Protein AF-A0AAU1C0E4-F1 (afdb_monomer_lite)

pLDDT: mean 71.06, std 14.92, range [30.62, 92.44]

Secondary structure (DSSP, 8-state):
--HHHHHHHHHHHHHHHHHHHHSSPPP------HHHHHHHHHHHHHHHHHHHHHHHHHHHTT---PPPTTSTT-----SSHHHHHHHHHHHHHHHHHHHHHHTSSSSPPPHHHHHHHHHHHHHHHHHHHHHHHHH--S---TTS--HHHHHHHHHHHHHHHHTT-HHHHHTTTT--TTTGGG-

Radius of gyration: 17.96 Å; chains: 1; bounding box: 41×52×48 Å

Foldseek 3Di:
DCVVVVVVVVLLVVQLQCCQPPVDGDDRPDDDDPVRVVVVVLLQVLLVQLVVQLVVLCVVVVPDQDPWPQDPPDDDDDDDVLAVSSLSSSLRSLVRSLVVQLVDPDHGDDSLVSLVSNLSSNLVNLVVQLSVVSRYPRDPRSSHDRSVVVNVLSVQLSVCVVVVNNQVSCVSSVDHPVRVVVD

Sequence (183 aa):
MHKNADVLTGLLRYHATNQRVSGVATQLGVRLSPRGQRGAWRLNGLAYRFVIAHEIAHHVLGHSSDPSSFAPGEHVPVCSENERRERDADLLAFRATRRAGEMQEGGPLMELEAVDSATKGALIAMLGLNLTEQALFVRRGCTHPPAATRAAWLAEGARLALEGIPVEALLPWGLSESTSHWA

Structure (mmCIF, N/CA/C/O backbone):
data_AF-A0AAU1C0E4-F1
#
_entry.id   AF-A0AAU1C0E4-F1
#
loop_
_atom_site.group_PDB
_atom_site.id
_atom_site.type_symbol
_atom_site.label_atom_id
_atom_site.label_alt_id
_atom_site.label_comp_id
_atom_site.label_asym_id
_atom_site.label_entity_id
_atom_site.label_seq_id
_atom_site.pdbx_PDB_ins_code
_atom_site.Cartn_x
_atom_site.Cartn_y
_atom_site.Cartn_z
_atom_site.occupancy
_atom_site.B_iso_or_equiv
_atom_site.auth_seq_id
_atom_site.auth_comp_id
_atom_site.auth_asym_id
_atom_site.auth_atom_id
_atom_site.pdbx_PDB_model_num
ATOM 1 N N . MET A 1 1 ? -2.695 2.711 30.559 1.00 44.69 1 MET A N 1
ATOM 2 C CA . MET A 1 1 ? -3.005 3.168 29.182 1.00 44.69 1 MET A CA 1
ATOM 3 C C . MET A 1 1 ? -3.363 2.017 28.215 1.00 44.69 1 MET A C 1
ATOM 5 O O . MET A 1 1 ? -3.290 2.211 27.013 1.00 44.69 1 MET A O 1
ATOM 9 N N . HIS A 1 2 ? -3.786 0.833 28.696 1.00 49.22 2 HIS A N 1
ATOM 10 C CA . HIS A 1 2 ? -3.940 -0.385 27.867 1.00 49.22 2 HIS A CA 1
ATOM 11 C C . HIS A 1 2 ? -5.354 -0.641 27.298 1.00 49.22 2 HIS A C 1
ATOM 13 O O . HIS A 1 2 ? -5.495 -1.375 26.330 1.00 49.22 2 HIS A O 1
ATOM 19 N N . LYS A 1 3 ? -6.402 0.030 27.804 1.00 57.59 3 LYS A N 1
ATOM 20 C CA . LYS A 1 3 ? -7.808 -0.253 27.435 1.00 57.59 3 LYS A CA 1
ATOM 21 C C . LYS A 1 3 ? -8.153 -0.045 25.950 1.00 57.59 3 LYS A C 1
ATOM 23 O O . LYS A 1 3 ? -9.067 -0.687 25.450 1.00 57.59 3 LYS A O 1
ATOM 28 N N . ASN A 1 4 ? -7.445 0.834 25.241 1.00 68.56 4 ASN A N 1
ATOM 29 C CA . ASN A 1 4 ? -7.767 1.150 23.843 1.00 68.56 4 ASN A CA 1
ATOM 30 C C . ASN A 1 4 ? -7.180 0.138 22.848 1.00 68.56 4 ASN A C 1
ATOM 32 O O . ASN A 1 4 ? -7.795 -0.125 21.818 1.00 68.56 4 ASN A O 1
ATOM 36 N N . ALA A 1 5 ? -6.016 -0.442 23.157 1.00 72.56 5 ALA A N 1
ATOM 37 C CA . ALA A 1 5 ? -5.362 -1.419 22.289 1.00 72.56 5 ALA A CA 1
ATOM 38 C C . ALA A 1 5 ? -6.111 -2.759 22.293 1.00 72.56 5 ALA A C 1
ATOM 40 O O . ALA A 1 5 ? -6.307 -3.354 21.234 1.00 72.56 5 ALA A O 1
ATOM 41 N N . ASP A 1 6 ? -6.603 -3.188 23.458 1.00 77.81 6 ASP A N 1
ATOM 42 C CA . ASP A 1 6 ? -7.369 -4.431 23.598 1.00 77.81 6 ASP A CA 1
ATOM 43 C C . ASP A 1 6 ? -8.713 -4.354 22.863 1.00 77.81 6 ASP A C 1
ATOM 45 O O . ASP A 1 6 ? -9.086 -5.278 22.142 1.00 77.81 6 ASP A O 1
ATOM 49 N N . VAL A 1 7 ? -9.414 -3.218 22.977 1.00 79.12 7 VAL A N 1
ATOM 50 C CA . VAL A 1 7 ? -10.672 -2.973 22.253 1.00 79.12 7 VAL A CA 1
ATOM 51 C C . VAL A 1 7 ? -10.434 -2.946 20.746 1.00 79.12 7 VAL A C 1
ATOM 53 O O . VAL A 1 7 ? -11.164 -3.600 20.005 1.00 79.12 7 VAL A O 1
ATOM 56 N N . LEU A 1 8 ? -9.397 -2.244 20.281 1.00 75.50 8 LEU A N 1
ATOM 57 C CA . LEU A 1 8 ? -9.041 -2.221 18.863 1.00 75.50 8 LEU A CA 1
ATOM 58 C C . LEU A 1 8 ? -8.699 -3.626 18.349 1.00 75.50 8 LEU A C 1
ATOM 60 O O . LEU A 1 8 ? -9.188 -4.033 17.299 1.00 75.50 8 LEU A O 1
ATOM 64 N N . THR A 1 9 ? -7.921 -4.389 19.115 1.00 78.62 9 THR A N 1
ATOM 65 C CA . THR A 1 9 ? -7.569 -5.777 18.787 1.00 78.62 9 THR A CA 1
ATOM 66 C C . THR A 1 9 ? -8.814 -6.658 18.702 1.00 78.62 9 THR A C 1
ATOM 68 O O . THR A 1 9 ? -8.961 -7.428 17.754 1.00 78.62 9 THR A O 1
ATOM 71 N N . GLY A 1 10 ? -9.738 -6.529 19.658 1.00 80.00 10 GLY A N 1
ATOM 72 C CA . GLY A 1 10 ? -11.015 -7.241 19.649 1.00 80.00 10 GLY A CA 1
ATOM 73 C C . GLY A 1 10 ? -11.865 -6.901 18.423 1.00 80.00 10 GLY A C 1
ATOM 74 O O . GLY A 1 10 ? -12.362 -7.806 17.755 1.00 80.00 10 GLY A O 1
ATOM 75 N N . LEU A 1 11 ? -11.968 -5.615 18.077 1.00 80.50 11 LEU A N 1
ATOM 76 C CA . LEU A 1 11 ? -12.692 -5.145 16.893 1.00 80.50 11 LEU A CA 1
ATOM 77 C C . LEU A 1 11 ? -12.074 -5.685 15.595 1.00 80.50 11 LEU A C 1
ATOM 79 O O . LEU A 1 11 ? -12.792 -6.221 14.755 1.00 80.50 11 LEU A O 1
ATOM 83 N N . LEU A 1 12 ? -10.750 -5.624 15.446 1.00 77.75 12 LEU A N 1
ATOM 84 C CA . LEU A 1 12 ? -10.050 -6.159 14.273 1.00 77.75 12 LEU A CA 1
ATOM 85 C C . LEU A 1 12 ? -10.230 -7.677 14.128 1.00 77.75 12 LEU A C 1
ATOM 87 O O . LEU A 1 12 ? -10.478 -8.170 13.028 1.00 77.75 12 LEU A O 1
ATOM 91 N N . ARG A 1 13 ? -10.173 -8.426 15.237 1.00 78.31 13 ARG A N 1
ATOM 92 C CA . ARG A 1 13 ? -10.439 -9.875 15.237 1.00 78.31 13 ARG A CA 1
ATOM 93 C C . ARG A 1 13 ? -11.879 -10.195 14.854 1.00 78.31 13 ARG A C 1
ATOM 95 O O . ARG A 1 13 ? -12.104 -11.116 14.067 1.00 78.31 13 ARG A O 1
ATOM 102 N N . TYR A 1 14 ? -12.841 -9.442 15.387 1.00 81.31 14 TYR A N 1
ATOM 103 C CA . TYR A 1 14 ? -14.248 -9.576 15.021 1.00 81.31 14 TYR A CA 1
ATOM 104 C C . TYR A 1 14 ? -14.456 -9.311 13.527 1.00 81.31 14 TYR A C 1
ATOM 106 O O . TYR A 1 14 ? -15.111 -10.104 12.855 1.00 81.31 14 TYR A O 1
ATOM 114 N N . HIS A 1 15 ? -13.837 -8.255 12.991 1.00 80.25 15 HIS A N 1
ATOM 115 C CA . HIS A 1 15 ? -13.889 -7.934 11.568 1.00 80.25 15 HIS A CA 1
ATOM 116 C C . HIS A 1 15 ? -13.371 -9.078 10.695 1.00 80.25 15 HIS A C 1
ATOM 118 O O . HIS A 1 15 ? -14.107 -9.576 9.847 1.00 80.25 15 HIS A O 1
ATOM 124 N N . ALA A 1 16 ? -12.146 -9.546 10.953 1.00 77.06 16 ALA A N 1
ATOM 125 C CA . ALA A 1 16 ? -11.531 -10.620 10.176 1.00 77.06 16 ALA A CA 1
ATOM 126 C C . ALA A 1 16 ? -12.338 -11.928 10.254 1.00 77.06 16 ALA A C 1
ATOM 128 O O . ALA A 1 16 ? -12.522 -12.611 9.248 1.00 77.06 16 ALA A O 1
ATOM 129 N N . THR A 1 17 ? -12.867 -12.262 11.435 1.00 79.44 17 THR A N 1
ATOM 130 C CA . THR A 1 17 ? -13.705 -13.457 11.620 1.00 79.44 17 THR A CA 1
ATOM 131 C C . THR A 1 17 ? -15.027 -13.333 10.868 1.00 79.44 17 THR A C 1
ATOM 133 O O . THR A 1 17 ? -15.427 -14.268 10.180 1.00 79.44 17 THR A O 1
ATOM 136 N N . ASN A 1 18 ? -15.698 -12.181 10.946 1.00 78.50 18 ASN A N 1
ATOM 137 C CA . ASN A 1 18 ? -16.950 -11.970 10.227 1.00 78.50 18 ASN A CA 1
ATOM 138 C C . ASN A 1 18 ? -16.743 -11.968 8.709 1.00 78.50 18 ASN A C 1
ATOM 140 O O . ASN A 1 18 ? -17.530 -12.572 7.987 1.00 78.50 18 ASN A O 1
ATOM 144 N N . GLN A 1 19 ? -15.677 -11.332 8.222 1.00 74.44 19 GLN A N 1
ATOM 145 C CA . GLN A 1 19 ? -15.325 -11.356 6.804 1.00 74.44 19 GLN A CA 1
ATOM 146 C C . GLN A 1 19 ? -15.066 -12.790 6.326 1.00 74.44 19 GLN A C 1
ATOM 148 O O . GLN A 1 19 ? -15.517 -13.160 5.247 1.00 74.44 19 GLN A O 1
ATOM 153 N N . ARG A 1 20 ? -14.420 -13.621 7.154 1.00 73.38 20 ARG A N 1
ATOM 154 C CA . ARG A 1 20 ? -14.177 -15.039 6.863 1.00 73.38 20 ARG A CA 1
ATOM 155 C C . ARG A 1 20 ? -15.455 -15.875 6.801 1.00 73.38 20 ARG A C 1
ATOM 157 O O . ARG A 1 20 ? -15.586 -16.708 5.912 1.00 73.38 20 ARG A O 1
ATOM 164 N N . VAL A 1 21 ? -16.362 -15.696 7.762 1.00 76.44 21 VAL A N 1
ATOM 165 C CA . VAL A 1 21 ? -17.591 -16.502 7.879 1.00 76.44 21 VAL A CA 1
ATOM 166 C C . VAL A 1 21 ? -18.646 -16.065 6.865 1.00 76.44 21 VAL A C 1
ATOM 168 O O . VAL A 1 21 ? -19.297 -16.905 6.253 1.00 76.44 21 VAL A O 1
ATOM 171 N N . SER A 1 22 ? -18.808 -14.757 6.685 1.00 76.69 22 SER A N 1
ATOM 172 C CA . SER A 1 22 ? -19.935 -14.180 5.949 1.00 76.69 22 SER A CA 1
ATOM 173 C C . SER A 1 22 ? -19.551 -13.670 4.560 1.00 76.69 22 SER A C 1
ATOM 175 O O . SER A 1 22 ? -20.433 -13.300 3.795 1.00 76.69 22 SER A O 1
ATOM 177 N N . GLY A 1 23 ? -18.255 -13.570 4.236 1.00 68.38 23 GLY A N 1
ATOM 178 C CA . GLY A 1 23 ? -17.775 -12.948 2.994 1.00 68.38 23 GLY A CA 1
ATOM 179 C C . GLY A 1 23 ? -18.019 -11.434 2.912 1.00 68.38 23 GLY A C 1
ATOM 180 O O . GLY A 1 23 ? -17.769 -10.828 1.875 1.00 68.38 23 GLY A O 1
ATOM 181 N N . VAL A 1 24 ? -18.505 -10.809 3.992 1.00 69.25 24 VAL A N 1
ATOM 182 C CA . VAL A 1 24 ? -18.878 -9.389 4.041 1.00 69.25 24 VAL A CA 1
ATOM 183 C C . VAL A 1 24 ? -17.973 -8.643 5.015 1.00 69.25 24 VAL A C 1
ATOM 185 O O . VAL A 1 24 ? -17.841 -9.023 6.183 1.00 69.25 24 VAL A O 1
ATOM 188 N N . ALA A 1 25 ? -17.381 -7.545 4.544 1.00 67.62 25 ALA A N 1
ATOM 189 C CA . ALA A 1 25 ? -16.616 -6.632 5.382 1.00 67.62 25 ALA A CA 1
ATOM 190 C C . ALA A 1 25 ? -17.545 -5.931 6.391 1.00 67.62 25 ALA A C 1
ATOM 192 O O . ALA A 1 25 ? -18.451 -5.188 6.016 1.00 67.62 25 ALA A O 1
ATOM 193 N N . THR A 1 26 ? -17.324 -6.151 7.687 1.00 67.62 26 THR A N 1
ATOM 194 C CA . THR A 1 26 ? -18.052 -5.445 8.751 1.00 67.62 26 THR A CA 1
ATOM 195 C C . THR A 1 26 ? -17.465 -4.064 8.983 1.00 67.62 26 THR A C 1
ATOM 197 O O . THR A 1 26 ? -16.269 -3.921 9.221 1.00 67.62 26 THR A O 1
ATOM 200 N N . GLN A 1 27 ? -18.302 -3.030 8.990 1.00 68.50 27 GLN A N 1
ATOM 201 C CA . GLN A 1 27 ? -17.849 -1.703 9.393 1.00 68.50 27 GLN A CA 1
ATOM 202 C C . GLN A 1 27 ? -17.592 -1.681 10.902 1.00 68.50 27 GLN A C 1
ATOM 204 O O . GLN A 1 27 ? -18.490 -1.921 11.710 1.00 68.50 27 GLN A O 1
ATOM 209 N N . LEU A 1 28 ? -16.353 -1.390 11.290 1.00 70.00 28 LEU A N 1
ATOM 210 C CA . LEU A 1 28 ? -16.002 -1.170 12.686 1.00 70.00 28 LEU A CA 1
ATOM 211 C C . LEU A 1 28 ? -16.465 0.230 13.089 1.00 70.00 28 LEU A C 1
ATOM 213 O O . LEU A 1 28 ? -15.938 1.231 12.609 1.00 70.00 28 LEU A O 1
ATOM 217 N N . GLY A 1 29 ? -17.472 0.301 13.960 1.00 67.06 29 GLY A N 1
ATOM 218 C CA . GLY A 1 29 ? -18.076 1.548 14.436 1.00 67.06 29 GLY A CA 1
ATOM 219 C C . GLY A 1 29 ? -17.179 2.336 15.395 1.00 67.06 29 GLY A C 1
ATOM 220 O O . GLY A 1 29 ? -17.532 2.529 16.556 1.00 67.06 29 GLY A O 1
ATOM 221 N N . VAL A 1 30 ? -16.014 2.794 14.933 1.00 72.75 30 VAL A N 1
ATOM 222 C CA . VAL A 1 30 ? -15.107 3.638 15.721 1.00 72.75 30 VAL A CA 1
ATOM 223 C C . VAL A 1 30 ? -15.492 5.105 15.536 1.00 72.75 30 VAL A C 1
ATOM 225 O O . VAL A 1 30 ? -15.382 5.663 14.446 1.00 72.75 30 VAL A O 1
ATOM 228 N N . ARG A 1 31 ? -15.927 5.766 16.616 1.00 80.00 31 ARG A N 1
ATOM 229 C CA . ARG A 1 31 ? -16.173 7.215 16.605 1.00 80.00 31 ARG A CA 1
ATOM 230 C C . ARG A 1 31 ? -14.857 7.974 16.752 1.00 80.00 31 ARG A C 1
ATOM 232 O O . ARG A 1 31 ? -14.288 8.038 17.838 1.00 80.00 31 ARG A O 1
ATOM 239 N N . LEU A 1 32 ? -14.399 8.579 15.661 1.00 81.50 32 LEU A N 1
ATOM 240 C CA . LEU A 1 32 ? -13.262 9.498 15.665 1.00 81.50 32 LEU A CA 1
ATOM 241 C C . LEU A 1 32 ? -13.731 10.938 15.916 1.00 81.50 32 LEU A C 1
ATOM 243 O O . LEU A 1 32 ? -14.804 11.338 15.457 1.00 81.50 32 LEU A O 1
ATOM 247 N N . SER A 1 33 ? -12.905 11.732 16.604 1.00 88.94 33 SER A N 1
ATOM 248 C CA . SER A 1 33 ? -13.100 13.187 16.706 1.00 88.94 33 SER A CA 1
ATOM 249 C C . SER A 1 33 ? -13.056 13.840 15.312 1.00 88.94 33 SER A C 1
ATOM 251 O O . SER A 1 33 ? -12.470 13.256 14.401 1.00 88.94 33 SER A O 1
ATOM 253 N N . PRO A 1 34 ? -13.583 15.064 15.106 1.00 88.00 34 PRO A N 1
ATOM 254 C CA . PRO A 1 34 ? -13.542 15.722 13.793 1.00 88.00 34 PRO A CA 1
ATOM 255 C C . PRO A 1 34 ? -12.127 15.839 13.201 1.00 88.00 34 PRO A C 1
ATOM 257 O O . PRO A 1 34 ? -11.926 15.656 12.002 1.00 88.00 34 PRO A O 1
ATOM 260 N N . ARG A 1 35 ? -11.119 16.090 14.050 1.00 86.38 35 ARG A N 1
ATOM 261 C CA . ARG A 1 35 ? -9.703 16.082 13.644 1.00 86.38 35 ARG A CA 1
ATOM 262 C C . ARG A 1 35 ? -9.238 14.677 13.250 1.00 86.38 35 ARG A C 1
ATOM 264 O O . ARG A 1 35 ? -8.559 14.532 12.239 1.00 86.38 35 ARG A O 1
ATOM 271 N N . GLY A 1 36 ? -9.623 13.657 14.019 1.00 85.12 36 GLY A N 1
ATOM 272 C CA . GLY A 1 36 ? -9.327 12.257 13.711 1.00 85.12 36 GLY A CA 1
ATOM 273 C C . GLY A 1 36 ? -9.973 11.783 12.407 1.00 85.12 36 GLY A C 1
ATOM 274 O O . GLY A 1 36 ? -9.321 11.094 11.634 1.00 85.12 36 GLY A O 1
ATOM 275 N N . GLN A 1 37 ? -11.206 12.210 12.115 1.00 86.19 37 GLN A N 1
ATOM 276 C CA . GLN A 1 37 ? -11.886 11.905 10.854 1.00 86.19 37 GLN A CA 1
ATOM 277 C C . GLN A 1 37 ? -11.135 12.489 9.659 1.00 86.19 37 GLN A C 1
ATOM 279 O O . GLN A 1 37 ? -10.873 11.760 8.710 1.00 86.19 37 GLN A O 1
ATOM 284 N N . ARG A 1 38 ? -10.725 13.766 9.711 1.00 85.81 38 ARG A N 1
ATOM 285 C CA . ARG A 1 38 ? -9.908 14.369 8.639 1.00 85.81 38 ARG A CA 1
ATOM 286 C C . ARG A 1 38 ? -8.605 13.603 8.411 1.00 85.81 38 ARG A C 1
ATOM 288 O O . ARG A 1 38 ? -8.258 13.319 7.269 1.00 85.81 38 ARG A O 1
ATOM 295 N N . GLY A 1 39 ? -7.927 13.217 9.494 1.00 84.62 39 GLY A N 1
ATOM 296 C CA . GLY A 1 39 ? -6.729 12.378 9.420 1.00 84.62 39 GLY A CA 1
ATOM 297 C C . GLY A 1 39 ? -7.000 11.024 8.757 1.00 84.62 39 GLY A C 1
ATOM 298 O O . GLY A 1 39 ? -6.279 10.638 7.843 1.00 84.62 39 GLY A O 1
ATOM 299 N N . ALA A 1 40 ? -8.069 10.335 9.162 1.00 85.38 40 ALA A N 1
ATOM 300 C CA . ALA A 1 40 ? -8.464 9.054 8.581 1.00 85.38 40 ALA A CA 1
ATOM 301 C C . ALA A 1 40 ? -8.815 9.173 7.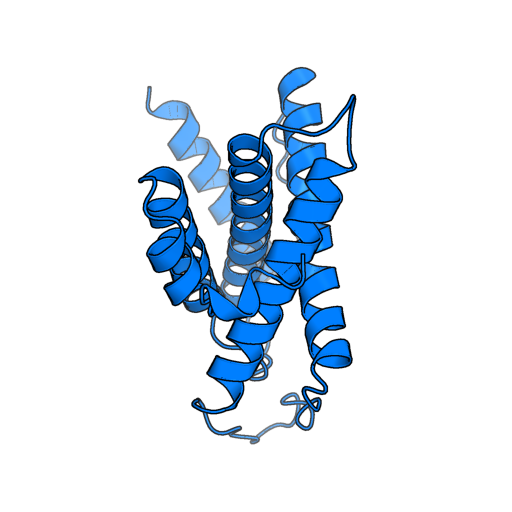089 1.00 85.38 40 ALA A C 1
ATOM 303 O O . ALA A 1 40 ? -8.360 8.354 6.300 1.00 85.38 40 ALA A O 1
ATOM 304 N N . TRP A 1 41 ? -9.556 10.210 6.685 1.00 87.56 41 TRP A N 1
ATOM 305 C CA . TRP A 1 41 ? -9.876 10.475 5.278 1.00 87.56 41 TRP A CA 1
ATOM 306 C C . TRP A 1 41 ? -8.624 10.719 4.435 1.00 87.56 41 TRP A C 1
ATOM 308 O O . TRP A 1 41 ? -8.488 10.126 3.365 1.00 87.56 41 TRP A O 1
ATOM 318 N N . ARG A 1 42 ? -7.687 11.539 4.929 1.00 85.88 42 ARG A N 1
ATOM 319 C CA . ARG A 1 42 ? -6.411 11.801 4.247 1.00 85.88 42 ARG A CA 1
ATOM 320 C C . ARG A 1 42 ? -5.596 10.519 4.079 1.00 85.88 42 ARG A C 1
ATOM 322 O O . ARG A 1 42 ? -5.155 10.215 2.975 1.00 85.88 42 ARG A O 1
ATOM 329 N N . LEU A 1 43 ? -5.431 9.751 5.156 1.00 87.12 43 LEU A N 1
ATOM 330 C CA . LEU A 1 43 ? -4.683 8.493 5.137 1.00 87.12 43 LEU A CA 1
ATOM 331 C C . LEU A 1 43 ? -5.334 7.442 4.231 1.00 87.12 43 LEU A C 1
ATOM 333 O O . LEU A 1 43 ? -4.634 6.779 3.472 1.00 87.12 43 LEU A O 1
ATOM 337 N N . ASN A 1 44 ? -6.664 7.333 4.252 1.00 88.31 44 ASN A N 1
ATOM 338 C CA . ASN A 1 44 ? -7.399 6.430 3.370 1.00 88.31 44 ASN A CA 1
ATOM 339 C C . ASN A 1 44 ? -7.244 6.830 1.894 1.00 88.31 44 ASN A C 1
ATOM 341 O O . ASN A 1 44 ? -7.022 5.977 1.041 1.00 88.31 44 ASN A O 1
ATOM 345 N N . GLY A 1 45 ? -7.290 8.131 1.591 1.00 90.12 45 GLY A N 1
ATOM 346 C CA . GLY A 1 45 ? -7.034 8.636 0.242 1.00 90.12 45 GLY A CA 1
ATOM 347 C C . GLY A 1 45 ? -5.630 8.291 -0.263 1.00 90.12 45 GLY A C 1
ATOM 348 O O . GLY A 1 45 ? -5.476 7.907 -1.419 1.00 90.12 45 GLY A O 1
ATOM 349 N N . LEU A 1 46 ? -4.612 8.374 0.599 1.00 90.31 46 LEU A N 1
ATOM 350 C CA . LEU A 1 46 ? -3.241 7.975 0.260 1.00 90.31 46 LEU A CA 1
ATOM 351 C C . LEU A 1 46 ? -3.112 6.459 0.060 1.00 90.31 46 LEU A C 1
ATOM 353 O O . LEU A 1 46 ? -2.490 6.036 -0.908 1.00 90.31 46 LEU A O 1
ATOM 357 N N . ALA A 1 47 ? -3.738 5.650 0.918 1.00 90.62 47 ALA A N 1
ATOM 358 C CA . ALA A 1 47 ? -3.753 4.194 0.771 1.00 90.62 47 ALA A CA 1
ATOM 359 C C . ALA A 1 47 ? -4.421 3.755 -0.542 1.00 90.62 47 ALA A C 1
ATOM 361 O O . ALA A 1 47 ? -3.877 2.936 -1.277 1.00 90.62 47 ALA A O 1
ATOM 362 N N . TYR A 1 48 ? -5.567 4.349 -0.880 1.00 91.38 48 TYR A N 1
ATOM 363 C CA . TYR A 1 48 ? -6.271 4.065 -2.130 1.00 91.38 48 TYR A CA 1
ATOM 364 C C . TYR A 1 48 ? -5.449 4.461 -3.364 1.00 91.38 48 TYR A C 1
ATOM 366 O O . TYR A 1 48 ? -5.354 3.696 -4.323 1.00 91.38 48 TYR A O 1
ATOM 374 N N . ARG A 1 49 ? -4.807 5.637 -3.327 1.00 92.44 49 ARG A N 1
ATOM 375 C CA . ARG A 1 49 ? -3.893 6.075 -4.392 1.00 92.44 49 ARG A CA 1
ATOM 376 C C . ARG A 1 49 ? -2.732 5.120 -4.573 1.00 92.44 49 ARG A C 1
ATOM 378 O O . ARG A 1 49 ? -2.402 4.834 -5.713 1.00 92.44 49 ARG A O 1
ATOM 385 N N . PHE A 1 50 ? -2.153 4.627 -3.482 1.00 91.44 50 PHE A N 1
ATOM 386 C CA . PHE A 1 50 ? -1.060 3.669 -3.551 1.00 91.44 50 PHE A CA 1
ATOM 387 C C . PHE A 1 50 ? -1.480 2.399 -4.301 1.00 91.44 50 PHE A C 1
ATOM 389 O O . PHE A 1 50 ? -0.800 2.005 -5.242 1.00 91.44 50 PHE A O 1
ATOM 396 N N . VAL A 1 51 ? -2.633 1.812 -3.960 1.00 89.25 51 VAL A N 1
ATOM 397 C CA . VAL A 1 51 ? -3.140 0.604 -4.638 1.00 89.25 51 VAL A CA 1
ATOM 398 C C . VAL A 1 51 ? -3.383 0.856 -6.127 1.00 89.25 51 VAL A C 1
ATOM 400 O O . VAL A 1 51 ? -2.909 0.096 -6.962 1.00 89.25 51 VAL A O 1
ATOM 403 N N . ILE A 1 52 ? -4.065 1.946 -6.489 1.00 90.44 52 ILE A N 1
ATOM 404 C CA . ILE A 1 52 ? -4.301 2.268 -7.907 1.00 90.44 52 ILE A CA 1
ATOM 405 C C . ILE A 1 52 ? -2.988 2.525 -8.644 1.00 90.44 52 ILE A C 1
ATOM 407 O O . ILE A 1 52 ? -2.804 2.064 -9.768 1.00 90.44 52 ILE A O 1
ATOM 411 N N . ALA A 1 53 ? -2.082 3.285 -8.033 1.00 90.81 53 ALA A N 1
ATOM 412 C CA . ALA A 1 53 ? -0.808 3.615 -8.644 1.00 90.81 53 ALA A CA 1
ATOM 413 C C . ALA A 1 53 ? 0.060 2.369 -8.848 1.00 90.81 53 ALA A C 1
ATOM 415 O O . ALA A 1 53 ? 0.806 2.336 -9.817 1.00 90.81 53 ALA A O 1
ATOM 416 N N . HIS A 1 54 ? -0.070 1.345 -8.000 1.00 89.94 54 HIS A N 1
ATOM 417 C CA . HIS A 1 54 ? 0.588 0.050 -8.176 1.00 89.94 54 HIS A CA 1
ATOM 418 C C . HIS A 1 54 ? 0.093 -0.673 -9.435 1.00 89.94 54 HIS A C 1
ATOM 420 O O . HIS A 1 54 ? 0.901 -1.037 -10.286 1.00 89.94 54 HIS A O 1
ATOM 426 N N . GLU A 1 55 ? -1.221 -0.773 -9.638 1.00 85.69 55 GLU A N 1
ATOM 427 C CA . GLU A 1 55 ? -1.774 -1.385 -10.858 1.00 85.69 55 GLU A CA 1
ATOM 428 C C . GLU A 1 55 ? -1.402 -0.597 -12.126 1.00 85.69 55 GLU A C 1
ATOM 430 O O . GLU A 1 55 ? -1.036 -1.167 -13.156 1.00 85.69 55 GLU A O 1
ATOM 435 N N . ILE A 1 56 ? -1.424 0.740 -12.049 1.00 88.44 56 ILE A N 1
ATOM 436 C CA . ILE A 1 56 ? -0.954 1.605 -13.141 1.00 88.44 56 ILE A CA 1
ATOM 437 C C . ILE A 1 56 ? 0.544 1.399 -13.384 1.00 88.44 56 ILE A C 1
ATOM 439 O O . ILE A 1 56 ? 0.975 1.388 -14.536 1.00 88.44 56 ILE A O 1
ATOM 443 N N . ALA A 1 57 ? 1.342 1.225 -12.331 1.00 88.19 57 ALA A N 1
ATOM 444 C CA . ALA A 1 57 ? 2.777 1.018 -12.449 1.00 88.19 57 ALA A CA 1
ATOM 445 C C . ALA A 1 57 ? 3.102 -0.265 -13.215 1.0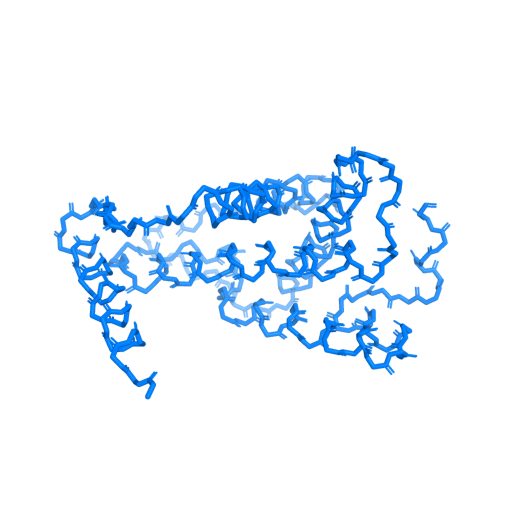0 88.19 57 ALA A C 1
ATOM 447 O O . ALA A 1 57 ? 4.000 -0.236 -14.051 1.00 88.19 57 ALA A O 1
ATOM 448 N N . HIS A 1 58 ? 2.334 -1.343 -13.031 1.00 85.44 58 HIS A N 1
ATOM 449 C CA . HIS A 1 58 ? 2.467 -2.532 -13.876 1.00 85.44 58 HIS A CA 1
ATOM 450 C C . HIS A 1 58 ? 2.282 -2.210 -15.362 1.00 85.44 58 HIS A C 1
ATOM 452 O O . HIS A 1 58 ? 3.096 -2.627 -16.183 1.00 85.44 58 HIS A O 1
ATOM 458 N N . HIS A 1 59 ? 1.274 -1.408 -15.714 1.00 85.12 59 HIS A N 1
ATOM 459 C CA . HIS A 1 59 ? 1.075 -0.963 -17.097 1.00 85.12 59 HIS A CA 1
ATOM 460 C C . HIS A 1 59 ? 2.219 -0.078 -17.608 1.00 85.12 59 HIS A C 1
ATOM 462 O O . HIS A 1 59 ? 2.726 -0.300 -18.706 1.00 85.12 59 HIS A O 1
ATOM 468 N N . VAL A 1 60 ? 2.639 0.916 -16.822 1.00 88.44 60 VAL A N 1
ATOM 469 C CA . VAL A 1 60 ? 3.687 1.877 -17.207 1.00 88.44 60 VAL A CA 1
ATOM 470 C C . VAL A 1 60 ? 5.042 1.196 -17.389 1.00 88.44 60 VAL A C 1
ATOM 472 O O . VAL A 1 60 ? 5.780 1.537 -18.310 1.00 88.44 60 VAL A O 1
ATOM 475 N N . LEU A 1 61 ? 5.363 0.224 -16.537 1.00 85.56 61 LEU A N 1
ATOM 476 C CA . LEU A 1 61 ? 6.621 -0.523 -16.574 1.00 85.56 61 LEU A CA 1
ATOM 477 C C . LEU A 1 61 ? 6.586 -1.695 -17.568 1.00 85.56 61 LEU A C 1
ATOM 479 O O . LEU A 1 61 ? 7.575 -2.412 -17.708 1.00 85.56 61 LEU A O 1
ATOM 483 N N . GLY A 1 62 ? 5.463 -1.903 -18.264 1.00 83.44 62 GLY A N 1
ATOM 484 C CA . GLY A 1 62 ? 5.300 -3.008 -19.206 1.00 83.44 62 GLY A CA 1
ATOM 485 C C . GLY A 1 62 ? 5.338 -4.383 -18.536 1.00 83.44 62 GLY A C 1
ATOM 486 O O . GLY A 1 62 ? 5.696 -5.369 -19.180 1.00 83.44 62 GLY A O 1
ATOM 487 N N . HIS A 1 63 ? 4.987 -4.469 -17.249 1.00 82.69 63 HIS A N 1
ATOM 488 C CA . HIS A 1 63 ? 4.821 -5.744 -16.563 1.00 82.69 63 HIS A CA 1
ATOM 489 C C . HIS A 1 63 ? 3.622 -6.466 -17.185 1.00 82.69 63 HIS A C 1
ATOM 491 O O . HIS A 1 63 ? 2.478 -6.031 -17.053 1.00 82.69 63 HIS A O 1
ATOM 497 N N . SER A 1 64 ? 3.881 -7.560 -17.899 1.00 67.00 64 SER A N 1
ATOM 498 C CA . SER A 1 64 ? 2.821 -8.395 -18.455 1.00 67.00 64 SER A CA 1
ATOM 499 C C . SER A 1 64 ? 1.985 -8.995 -17.330 1.00 67.00 64 SER A C 1
ATOM 501 O O . SER A 1 64 ? 2.535 -9.506 -16.355 1.00 67.00 64 SER A O 1
ATOM 503 N N . SER A 1 65 ? 0.662 -8.975 -17.486 1.00 57.62 65 SER A N 1
ATOM 504 C CA . SER A 1 65 ? -0.225 -9.779 -16.653 1.00 57.62 65 SER A CA 1
ATOM 505 C C . SER A 1 65 ? 0.046 -11.247 -16.973 1.00 57.62 65 SER A C 1
ATOM 507 O O . SER A 1 65 ? -0.315 -11.714 -18.055 1.00 57.62 65 SER A O 1
ATOM 509 N N . ASP A 1 66 ? 0.714 -11.965 -16.071 1.00 55.31 66 ASP A N 1
ATOM 510 C CA . ASP A 1 66 ? 0.773 -13.422 -16.171 1.00 55.31 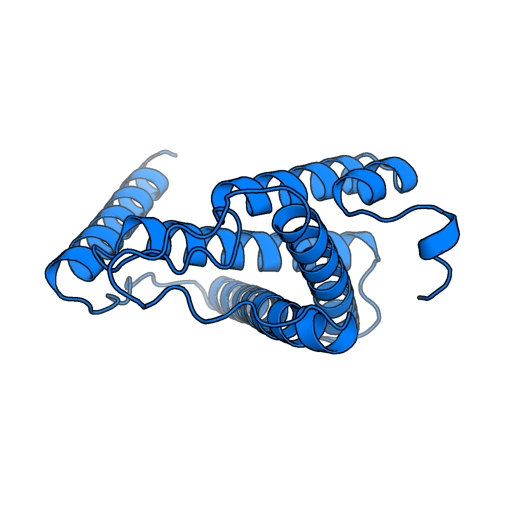66 ASP A CA 1
ATOM 511 C C . ASP A 1 66 ? -0.668 -13.972 -16.250 1.00 55.31 66 ASP A C 1
ATOM 513 O O . ASP A 1 66 ? -1.591 -13.372 -15.677 1.00 55.31 66 ASP A O 1
ATOM 517 N N . PRO A 1 67 ? -0.902 -15.076 -16.987 1.00 51.69 67 PRO A N 1
ATOM 518 C CA . PRO A 1 67 ? -2.224 -15.679 -17.091 1.00 51.69 67 PRO A CA 1
ATOM 519 C C . PRO A 1 67 ? -2.821 -15.900 -15.697 1.00 51.69 67 PRO A C 1
ATOM 521 O O . PRO A 1 67 ? -2.138 -16.262 -14.739 1.00 51.69 67 PRO A O 1
ATOM 524 N N . SER A 1 68 ? -4.109 -15.577 -15.568 1.00 51.31 68 SER A N 1
ATOM 525 C CA . SER A 1 68 ? -4.753 -15.446 -14.268 1.00 51.31 68 SER A CA 1
ATOM 526 C C . SER A 1 68 ? -4.713 -16.767 -13.494 1.00 51.31 68 SER A C 1
ATOM 528 O O . SER A 1 68 ? -5.302 -17.74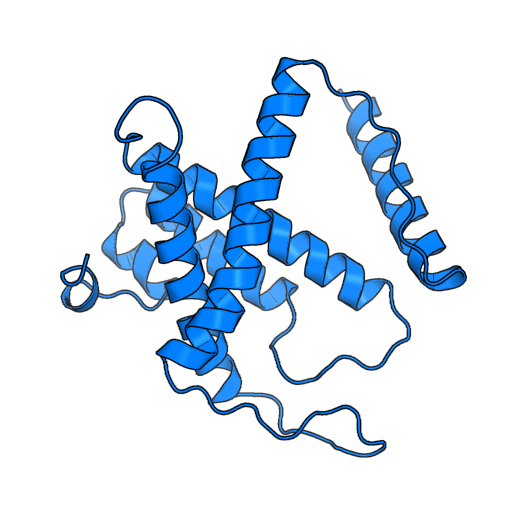9 -13.939 1.00 51.31 68 SER A O 1
ATOM 530 N N . SER A 1 69 ? -4.131 -16.747 -12.293 1.00 51.72 69 SER A N 1
ATOM 531 C CA . SER A 1 69 ? -3.995 -17.892 -11.370 1.00 51.72 69 SER A CA 1
ATOM 532 C C . SER A 1 69 ? -5.313 -18.411 -10.757 1.00 51.72 69 SER A C 1
ATOM 534 O O . SER A 1 69 ? -5.333 -19.031 -9.692 1.00 51.72 69 SER A O 1
ATOM 536 N N . PHE A 1 70 ? -6.451 -18.163 -11.408 1.00 51.69 70 PHE A N 1
ATOM 537 C CA . PHE A 1 70 ? -7.761 -18.631 -10.955 1.00 51.69 70 PHE A CA 1
ATOM 538 C C . PHE A 1 70 ? -8.065 -20.076 -11.395 1.00 51.69 70 PHE A C 1
ATOM 540 O O . PHE A 1 70 ? -9.045 -20.660 -10.917 1.00 51.69 70 PHE 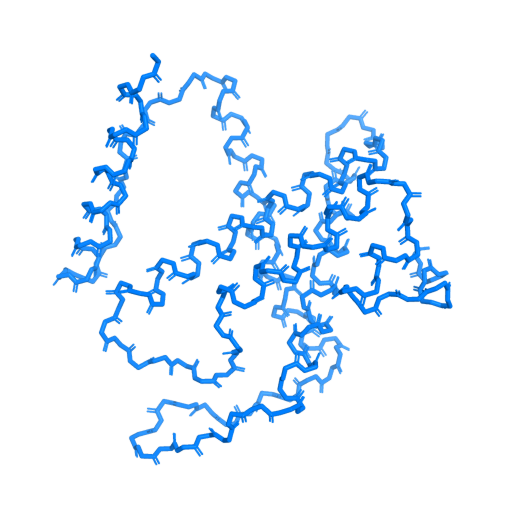A O 1
ATOM 547 N N . ALA A 1 71 ? -7.239 -20.695 -12.249 1.00 49.75 71 ALA A N 1
ATOM 548 C CA . ALA A 1 71 ? -7.465 -22.063 -12.706 1.00 49.75 71 ALA A CA 1
ATOM 549 C C . ALA A 1 71 ? -7.143 -23.111 -11.609 1.00 49.75 71 ALA A C 1
ATOM 551 O O . ALA A 1 71 ? -6.099 -23.058 -10.954 1.00 49.75 71 ALA A O 1
ATOM 552 N N . PRO A 1 72 ? -8.025 -24.102 -11.359 1.00 43.84 72 PRO A N 1
ATOM 553 C CA . PRO A 1 72 ? -7.706 -25.251 -10.508 1.00 43.84 72 PRO A CA 1
ATOM 554 C C . PRO A 1 72 ? -6.489 -26.031 -11.023 1.00 43.84 72 PRO A C 1
ATOM 556 O O . PRO A 1 72 ? -6.542 -26.589 -12.111 1.00 43.84 72 PRO A O 1
ATOM 559 N N . GLY A 1 73 ? -5.427 -26.111 -10.213 1.00 48.56 73 GLY A N 1
ATOM 560 C CA . GLY A 1 73 ? -4.218 -26.892 -10.518 1.00 48.56 73 GLY A CA 1
ATOM 561 C C . GLY A 1 73 ? -3.042 -26.082 -11.069 1.00 48.56 73 GLY A C 1
ATOM 562 O O . GLY A 1 73 ? -1.984 -26.652 -11.317 1.00 48.56 73 GLY A O 1
ATOM 563 N N . GLU A 1 74 ? -3.195 -24.768 -11.226 1.00 49.41 74 GLU A N 1
ATOM 564 C CA . GLU A 1 74 ? -2.126 -23.902 -11.716 1.00 49.41 74 GLU A CA 1
ATOM 565 C C . GLU A 1 74 ? -1.131 -23.577 -10.587 1.00 49.41 74 GLU A C 1
ATOM 567 O O . GLU A 1 74 ? -1.383 -22.752 -9.707 1.00 49.41 74 GLU A O 1
ATOM 572 N N . HIS A 1 75 ? 0.011 -24.270 -10.581 1.00 48.19 75 HIS A N 1
ATOM 573 C CA . HIS A 1 75 ? 1.178 -23.871 -9.798 1.00 48.19 75 HIS A CA 1
ATOM 574 C C . HIS A 1 75 ? 1.983 -22.854 -10.607 1.00 48.19 75 HIS A C 1
ATOM 576 O O . HIS A 1 75 ? 2.853 -23.220 -11.395 1.00 48.19 75 HIS A O 1
ATOM 582 N N . VAL A 1 76 ? 1.684 -21.569 -10.414 1.00 50.28 76 VAL A N 1
ATOM 583 C CA . VAL A 1 76 ? 2.550 -20.497 -10.917 1.00 50.28 76 VAL A CA 1
ATOM 584 C C . VAL A 1 76 ? 3.855 -20.531 -10.107 1.00 50.28 76 VAL A C 1
ATOM 586 O O . VAL A 1 76 ? 3.785 -20.595 -8.873 1.00 50.28 76 VAL A O 1
ATOM 589 N N . PRO A 1 77 ? 5.039 -20.533 -10.748 1.00 44.97 77 PRO A N 1
ATOM 590 C CA . PRO A 1 77 ? 6.309 -20.526 -10.040 1.00 44.97 77 PRO A CA 1
ATOM 591 C C . PRO A 1 77 ? 6.392 -19.326 -9.099 1.00 44.97 77 PRO A C 1
ATOM 593 O O . PRO A 1 77 ? 6.237 -18.175 -9.503 1.00 44.97 77 PRO A O 1
ATOM 596 N N . VAL A 1 78 ? 6.656 -19.609 -7.829 1.00 48.22 78 VAL A N 1
ATOM 597 C CA . VAL A 1 78 ? 6.955 -18.590 -6.832 1.00 48.22 78 VAL A CA 1
ATOM 598 C C . VAL A 1 78 ? 8.395 -18.128 -7.067 1.00 48.22 78 VAL A C 1
ATOM 600 O O . VAL A 1 78 ? 9.335 -18.897 -6.889 1.00 48.22 78 VAL A O 1
ATOM 603 N N . CYS A 1 79 ? 8.525 -16.854 -7.437 1.00 52.03 79 CYS A N 1
ATOM 604 C CA . CYS A 1 79 ? 9.694 -15.999 -7.220 1.00 52.03 79 CYS A CA 1
ATOM 605 C C . CYS A 1 79 ? 10.916 -16.151 -8.147 1.00 52.03 79 CYS A C 1
ATOM 607 O O . CYS A 1 79 ? 11.737 -17.054 -8.036 1.00 52.03 79 CYS A O 1
ATOM 609 N N . SER A 1 80 ? 11.106 -15.131 -8.991 1.00 49.59 80 SER A N 1
ATOM 610 C CA . SER A 1 80 ? 12.272 -14.224 -8.895 1.00 49.59 80 SER A CA 1
ATOM 611 C C . SER A 1 80 ? 12.079 -12.983 -9.781 1.00 49.59 80 SER A C 1
ATOM 613 O O . SER A 1 80 ? 12.317 -11.863 -9.334 1.00 49.59 80 SER A O 1
ATOM 615 N N . GLU A 1 81 ? 11.539 -13.148 -10.994 1.00 52.56 81 GLU A N 1
ATOM 616 C CA . GLU A 1 81 ? 11.131 -12.014 -11.840 1.00 52.56 81 GLU A CA 1
ATOM 617 C C . GLU A 1 81 ? 9.867 -11.327 -11.313 1.00 52.56 81 GLU A C 1
ATOM 619 O O . GLU A 1 81 ? 9.817 -10.097 -11.290 1.00 52.56 81 GLU A O 1
ATOM 624 N N . ASN A 1 82 ? 8.896 -12.097 -10.805 1.00 67.94 82 ASN A N 1
ATOM 625 C CA . ASN A 1 82 ? 7.671 -11.535 -10.232 1.00 67.94 82 ASN A CA 1
ATOM 626 C C . ASN A 1 82 ? 7.977 -10.667 -9.003 1.00 67.94 82 ASN A C 1
ATOM 628 O O . ASN A 1 82 ? 7.479 -9.559 -8.918 1.00 67.94 82 ASN A O 1
ATOM 632 N N . GLU A 1 83 ? 8.894 -11.053 -8.110 1.00 71.56 83 GLU A N 1
ATOM 633 C CA . GLU A 1 83 ? 9.238 -10.204 -6.953 1.00 71.56 83 GLU A CA 1
ATOM 634 C C . GLU A 1 83 ? 9.875 -8.865 -7.340 1.00 71.56 83 GLU A C 1
ATOM 636 O O . GLU A 1 83 ? 9.599 -7.848 -6.704 1.00 71.56 83 GLU A O 1
ATOM 641 N N . ARG A 1 84 ? 10.729 -8.851 -8.373 1.00 77.19 84 ARG A N 1
ATOM 642 C CA . ARG A 1 84 ? 11.360 -7.614 -8.849 1.00 77.19 84 ARG A CA 1
ATOM 643 C C . ARG A 1 84 ? 10.331 -6.681 -9.483 1.00 77.19 84 ARG A C 1
ATOM 645 O O . ARG A 1 84 ? 10.278 -5.522 -9.095 1.00 77.19 84 ARG A O 1
ATOM 652 N N . ARG A 1 85 ? 9.486 -7.192 -10.386 1.00 80.75 85 ARG A N 1
ATOM 653 C CA . ARG A 1 85 ? 8.410 -6.413 -11.032 1.00 80.75 85 ARG A CA 1
ATOM 654 C C . ARG A 1 85 ? 7.470 -5.797 -9.995 1.00 80.75 85 ARG A C 1
ATOM 656 O O . ARG A 1 85 ? 7.097 -4.635 -10.079 1.00 80.75 85 ARG A O 1
ATOM 663 N N . GLU A 1 86 ? 7.133 -6.564 -8.973 1.00 81.25 86 GLU A N 1
ATOM 664 C CA . GLU A 1 86 ? 6.258 -6.134 -7.884 1.00 81.25 86 GLU A CA 1
ATOM 665 C C . GLU A 1 86 ? 6.893 -5.044 -7.028 1.00 81.25 86 GLU A C 1
ATOM 667 O O . GLU A 1 86 ? 6.240 -4.058 -6.687 1.00 81.25 86 GLU A O 1
ATOM 672 N N . ARG A 1 87 ? 8.195 -5.172 -6.755 1.00 81.44 87 ARG A N 1
ATOM 673 C CA . ARG A 1 87 ? 8.972 -4.136 -6.073 1.00 81.44 87 ARG A CA 1
ATOM 674 C C . ARG A 1 87 ? 9.070 -2.856 -6.903 1.00 81.44 87 ARG A C 1
ATOM 676 O O . ARG A 1 87 ? 8.892 -1.772 -6.355 1.00 81.44 87 ARG A O 1
ATOM 683 N N . ASP A 1 88 ? 9.317 -2.968 -8.205 1.00 83.06 88 ASP A N 1
ATOM 684 C CA . ASP A 1 88 ? 9.404 -1.816 -9.107 1.00 83.06 88 ASP A CA 1
ATOM 685 C C . ASP A 1 88 ? 8.041 -1.102 -9.224 1.00 83.06 88 ASP A C 1
ATOM 687 O O . ASP A 1 88 ? 7.970 0.132 -9.225 1.00 83.06 88 ASP A O 1
ATOM 691 N N . ALA A 1 89 ? 6.942 -1.866 -9.233 1.00 86.00 89 ALA A N 1
ATOM 692 C CA . ALA A 1 89 ? 5.586 -1.327 -9.211 1.00 86.00 89 ALA A CA 1
ATOM 693 C C . ALA A 1 89 ? 5.254 -0.634 -7.878 1.00 86.00 89 ALA A C 1
ATOM 695 O O . ALA A 1 89 ? 4.747 0.489 -7.881 1.00 86.00 89 ALA A O 1
ATOM 696 N N . ASP A 1 90 ? 5.586 -1.251 -6.740 1.00 85.56 90 ASP A N 1
ATOM 697 C CA . ASP A 1 90 ? 5.466 -0.645 -5.405 1.00 85.56 90 ASP A CA 1
ATOM 698 C C . ASP A 1 90 ? 6.230 0.669 -5.287 1.00 85.56 90 ASP A C 1
ATOM 700 O O . ASP A 1 90 ? 5.728 1.653 -4.738 1.00 85.56 90 ASP A O 1
ATOM 704 N N . LEU A 1 91 ? 7.438 0.703 -5.839 1.00 84.88 91 LEU A N 1
ATOM 705 C CA . LEU A 1 91 ? 8.287 1.878 -5.841 1.00 84.88 91 LEU A CA 1
ATOM 706 C C . LEU A 1 91 ? 7.669 3.034 -6.629 1.00 84.88 91 LEU A C 1
ATOM 708 O O . LEU A 1 91 ? 7.615 4.174 -6.150 1.00 84.88 91 LEU A O 1
ATOM 712 N N . LEU A 1 92 ? 7.217 2.762 -7.854 1.00 85.94 92 LEU A N 1
ATOM 713 C CA . LEU A 1 92 ? 6.587 3.778 -8.688 1.00 85.94 92 LEU A CA 1
ATOM 714 C C . LEU A 1 92 ? 5.272 4.262 -8.056 1.00 85.94 92 LEU A C 1
ATOM 716 O O . LEU A 1 92 ? 5.015 5.469 -8.012 1.00 85.94 92 LEU A O 1
ATOM 720 N N . ALA A 1 93 ? 4.492 3.350 -7.474 1.00 89.06 93 ALA A N 1
ATOM 721 C CA . ALA A 1 93 ? 3.277 3.670 -6.735 1.00 89.06 93 ALA A CA 1
ATOM 722 C C . ALA A 1 93 ? 3.541 4.557 -5.515 1.00 89.06 93 ALA A C 1
ATOM 724 O O . ALA A 1 93 ? 2.818 5.531 -5.275 1.00 89.06 93 ALA A O 1
ATOM 725 N N . PHE A 1 94 ? 4.601 4.262 -4.761 1.00 87.75 94 PHE A N 1
ATOM 726 C CA . PHE A 1 94 ? 5.026 5.062 -3.620 1.00 87.75 94 PHE A CA 1
ATOM 727 C C . PHE A 1 94 ? 5.371 6.493 -4.046 1.00 87.75 94 PHE A C 1
ATOM 729 O O . PHE A 1 94 ? 4.848 7.456 -3.480 1.00 87.75 94 PHE A O 1
ATOM 736 N N . ARG A 1 95 ? 6.192 6.648 -5.093 1.00 86.25 95 ARG A N 1
ATOM 737 C CA . ARG A 1 95 ? 6.576 7.958 -5.648 1.00 86.25 95 ARG A CA 1
ATOM 738 C C . ARG A 1 95 ? 5.361 8.756 -6.115 1.00 86.25 95 ARG A C 1
ATOM 740 O O . ARG A 1 95 ? 5.239 9.934 -5.779 1.00 86.25 95 ARG A O 1
ATOM 747 N N . ALA A 1 96 ? 4.443 8.114 -6.838 1.00 87.88 96 ALA A N 1
ATOM 748 C CA . ALA A 1 96 ? 3.202 8.737 -7.288 1.00 87.88 96 ALA A CA 1
ATOM 749 C C . ALA A 1 96 ? 2.322 9.171 -6.104 1.00 87.88 96 ALA A C 1
ATOM 751 O O . ALA A 1 96 ? 1.772 10.272 -6.105 1.00 87.88 96 ALA A O 1
ATOM 752 N N . THR A 1 97 ? 2.240 8.347 -5.058 1.00 88.50 97 THR A N 1
ATOM 753 C CA . THR A 1 97 ? 1.480 8.649 -3.836 1.00 88.50 97 THR A CA 1
ATOM 754 C C . THR A 1 97 ? 2.086 9.822 -3.071 1.00 88.50 97 THR A C 1
ATOM 756 O O . THR A 1 97 ? 1.348 10.713 -2.646 1.00 88.50 97 THR A O 1
ATOM 759 N N . ARG A 1 98 ? 3.420 9.875 -2.951 1.00 85.88 98 ARG A N 1
ATOM 760 C CA . ARG A 1 98 ? 4.150 11.016 -2.380 1.00 85.88 98 ARG A CA 1
ATOM 761 C C . ARG A 1 98 ? 3.854 12.290 -3.159 1.00 85.88 98 ARG A C 1
ATOM 763 O O . ARG A 1 98 ? 3.407 13.269 -2.569 1.00 85.88 98 ARG A O 1
ATOM 770 N N . ARG A 1 99 ? 4.005 12.247 -4.486 1.00 82.69 99 ARG A N 1
ATOM 771 C CA . ARG A 1 99 ? 3.760 13.395 -5.367 1.00 82.69 99 ARG A CA 1
ATOM 772 C C . ARG A 1 99 ? 2.318 13.894 -5.286 1.00 82.69 99 ARG A C 1
ATOM 774 O O . ARG A 1 99 ? 2.079 15.094 -5.207 1.00 82.69 99 ARG A O 1
ATOM 781 N N . ALA A 1 100 ? 1.351 12.982 -5.247 1.00 82.00 100 ALA A N 1
ATOM 782 C CA . ALA A 1 100 ? -0.054 13.328 -5.055 1.00 82.00 100 ALA A CA 1
ATOM 783 C C . ALA A 1 100 ? -0.327 13.933 -3.665 1.00 82.00 100 ALA A C 1
ATOM 785 O O . ALA A 1 100 ? -1.222 14.766 -3.526 1.00 82.00 100 ALA A O 1
ATOM 786 N N . GLY A 1 101 ? 0.430 13.519 -2.645 1.00 76.38 101 GLY A N 1
ATOM 787 C CA . GLY A 1 101 ? 0.403 14.103 -1.306 1.00 76.38 101 GLY A CA 1
ATOM 788 C C . GLY A 1 101 ? 0.973 15.521 -1.264 1.00 76.38 101 GLY A C 1
ATOM 789 O O . GLY A 1 101 ? 0.360 16.384 -0.651 1.00 76.38 101 GLY A O 1
ATOM 790 N N . GLU A 1 102 ? 2.083 15.780 -1.961 1.00 74.31 102 GLU A N 1
ATOM 791 C CA . GLU A 1 102 ? 2.687 17.119 -2.102 1.00 74.31 102 GLU A CA 1
ATOM 792 C C . GLU A 1 102 ? 1.749 18.120 -2.792 1.00 74.31 102 GLU A C 1
ATOM 794 O O . GLU A 1 102 ? 1.785 19.311 -2.497 1.00 74.31 102 GLU A O 1
ATOM 799 N N . MET A 1 103 ? 0.910 17.643 -3.718 1.00 70.19 103 MET A N 1
ATOM 800 C CA . MET A 1 103 ? -0.061 18.468 -4.445 1.00 70.19 103 MET A CA 1
ATOM 801 C C . MET A 1 103 ? -1.361 18.728 -3.663 1.00 70.19 103 MET A C 1
ATOM 803 O O . MET A 1 103 ? -2.184 19.530 -4.107 1.00 70.19 103 MET A O 1
ATOM 807 N N . GLN A 1 104 ? -1.587 18.057 -2.526 1.00 65.06 104 GLN A N 1
ATOM 808 C CA . GLN A 1 104 ? -2.787 18.238 -1.707 1.00 65.06 104 GLN A CA 1
ATOM 809 C C . GLN A 1 104 ? -2.539 19.132 -0.482 1.00 65.06 104 GLN A C 1
ATOM 811 O O . GLN A 1 104 ? -1.681 18.851 0.340 1.00 65.06 104 GLN A O 1
ATOM 816 N N . GLU A 1 105 ? -3.416 20.132 -0.334 1.00 54.06 105 GLU A N 1
ATOM 817 C CA . GLU A 1 105 ? -3.540 21.095 0.776 1.00 54.06 105 GLU A CA 1
ATOM 818 C C . GLU A 1 105 ? -2.387 22.109 0.949 1.00 54.06 105 GLU A C 1
ATOM 820 O O . GLU A 1 105 ? -1.380 21.851 1.591 1.00 54.06 105 GLU A O 1
ATOM 825 N N . GLY A 1 106 ? -2.621 23.349 0.493 1.00 55.81 106 GLY A N 1
ATOM 826 C CA . GLY A 1 106 ? -2.051 24.559 1.111 1.00 55.81 106 GLY A CA 1
ATOM 827 C C . GLY A 1 106 ? -0.640 24.992 0.697 1.00 55.81 106 GLY A C 1
ATOM 828 O O . GLY A 1 106 ? -0.220 2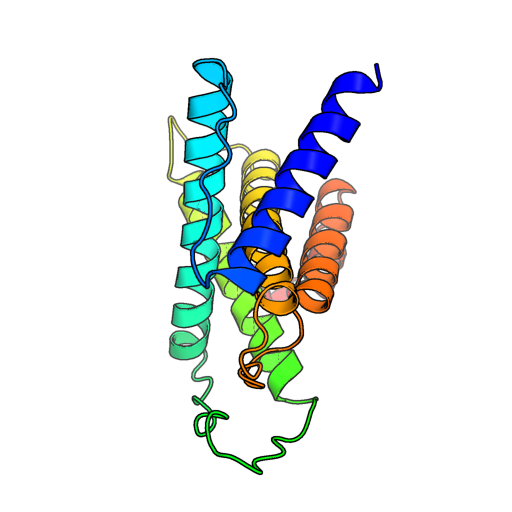6.073 1.101 1.00 55.81 106 GLY A O 1
ATOM 829 N N . GLY A 1 107 ? 0.064 24.211 -0.119 1.00 55.25 107 GLY A N 1
ATOM 830 C CA . GLY A 1 107 ? 1.427 24.503 -0.573 1.00 55.25 107 GLY A CA 1
ATOM 831 C C . GLY A 1 107 ? 2.289 23.239 -0.569 1.00 55.25 107 GLY A C 1
ATOM 832 O O . GLY A 1 107 ? 1.803 22.185 -0.165 1.00 55.25 107 GLY A O 1
ATOM 833 N N . PRO A 1 108 ? 3.550 23.305 -1.028 1.00 57.06 108 PRO A N 1
ATOM 834 C CA . PRO A 1 108 ? 4.443 22.155 -0.965 1.00 57.06 108 PRO A CA 1
ATOM 835 C C . PRO A 1 108 ? 4.628 21.733 0.498 1.00 57.06 108 PRO A C 1
ATOM 837 O O . PRO A 1 108 ? 5.134 22.507 1.312 1.00 57.06 108 PRO A O 1
ATOM 840 N N . LEU A 1 109 ? 4.208 20.509 0.835 1.00 61.59 109 LEU A N 1
ATOM 841 C CA . LEU A 1 109 ? 4.605 19.866 2.088 1.00 61.59 109 LEU A CA 1
ATOM 842 C C . LEU A 1 109 ? 6.135 19.822 2.155 1.00 61.59 109 LEU A C 1
ATOM 844 O O . LEU A 1 109 ? 6.799 19.634 1.132 1.00 61.59 109 LEU A O 1
ATOM 848 N N . MET A 1 110 ? 6.700 19.951 3.357 1.00 67.62 110 MET A N 1
ATOM 849 C CA . MET A 1 110 ? 8.118 19.641 3.535 1.00 67.62 110 MET A CA 1
ATOM 850 C C . MET A 1 110 ? 8.355 18.183 3.124 1.00 67.62 110 MET A C 1
ATOM 852 O O . MET A 1 110 ? 7.531 17.313 3.412 1.00 67.62 110 MET A O 1
ATOM 856 N N . GLU A 1 111 ? 9.480 17.908 2.463 1.00 68.31 111 GLU A N 1
ATOM 857 C CA . GLU A 1 111 ? 9.787 16.593 1.881 1.00 68.31 111 GLU A CA 1
ATOM 858 C C . GLU A 1 111 ? 9.592 15.440 2.883 1.00 68.31 111 GLU A C 1
ATOM 860 O O . GLU A 1 111 ? 8.983 14.419 2.558 1.00 68.31 111 GLU A O 1
ATOM 865 N N . LEU A 1 112 ? 10.001 15.647 4.137 1.00 67.50 112 LEU A N 1
ATOM 866 C CA . LEU A 1 112 ? 9.856 14.669 5.215 1.00 67.50 112 LEU A CA 1
ATOM 867 C C . LEU A 1 112 ? 8.383 14.332 5.530 1.00 67.50 112 LEU A C 1
ATOM 869 O O . LEU A 1 112 ? 8.044 13.173 5.759 1.00 67.50 112 LEU A O 1
ATOM 873 N N . GLU A 1 113 ? 7.489 15.326 5.512 1.00 74.62 113 GLU A N 1
ATOM 874 C CA . GLU A 1 113 ? 6.057 15.134 5.791 1.00 74.62 113 GLU A CA 1
ATOM 875 C C . GLU A 1 113 ? 5.342 14.410 4.645 1.00 74.62 113 GLU A C 1
ATOM 877 O O . GLU A 1 113 ? 4.419 13.618 4.876 1.00 74.62 113 GLU A O 1
ATOM 882 N N . ALA A 1 114 ? 5.770 14.662 3.405 1.00 75.12 114 ALA A N 1
ATOM 883 C CA . ALA A 1 114 ? 5.266 13.964 2.229 1.00 75.12 114 ALA A CA 1
ATOM 884 C C . ALA A 1 114 ? 5.673 12.482 2.249 1.00 75.12 114 ALA A C 1
ATOM 886 O O . ALA A 1 114 ? 4.827 11.613 2.017 1.00 75.12 114 ALA A O 1
ATOM 887 N N . VAL A 1 115 ? 6.935 12.188 2.585 1.00 75.94 115 VAL A N 1
ATOM 888 C CA . VAL A 1 115 ? 7.453 10.817 2.735 1.00 75.94 115 VAL A CA 1
ATOM 889 C C . VAL A 1 115 ? 6.738 10.075 3.866 1.00 75.94 115 VAL A C 1
ATOM 891 O O . VAL A 1 115 ? 6.263 8.957 3.654 1.00 75.94 115 VAL A O 1
ATOM 894 N N . ASP A 1 116 ? 6.588 10.693 5.039 1.00 78.19 116 ASP A N 1
ATOM 895 C CA . ASP A 1 116 ? 5.870 10.104 6.178 1.00 78.19 116 ASP A CA 1
ATOM 896 C C . ASP A 1 116 ? 4.400 9.804 5.832 1.00 78.19 116 ASP A C 1
ATOM 898 O O . ASP A 1 116 ? 3.893 8.707 6.086 1.00 78.19 116 ASP A O 1
ATOM 902 N N . SER A 1 117 ? 3.718 10.745 5.174 1.00 82.25 117 SER A N 1
ATOM 903 C CA . SER A 1 117 ? 2.326 10.569 4.746 1.00 82.25 117 SER A CA 1
ATOM 904 C C . SER A 1 117 ? 2.176 9.428 3.734 1.00 82.25 117 SER A C 1
ATOM 906 O O . SER A 1 117 ? 1.297 8.576 3.893 1.00 82.25 117 SER A O 1
ATOM 908 N N . ALA A 1 118 ? 3.030 9.392 2.706 1.00 84.19 118 ALA A N 1
ATOM 909 C CA . ALA A 1 118 ? 3.018 8.346 1.685 1.00 84.19 118 ALA A CA 1
ATOM 910 C C . ALA A 1 118 ? 3.308 6.967 2.288 1.00 84.19 118 ALA A C 1
ATOM 912 O O . ALA A 1 118 ? 2.601 6.006 1.986 1.00 84.19 118 ALA A O 1
ATOM 913 N N . THR A 1 119 ? 4.266 6.892 3.215 1.00 84.06 119 THR A N 1
ATOM 914 C CA . THR A 1 119 ? 4.592 5.672 3.965 1.00 84.06 119 THR A CA 1
ATOM 915 C C . THR A 1 119 ? 3.386 5.165 4.739 1.00 84.06 119 THR A C 1
ATOM 917 O O . THR A 1 119 ? 3.019 3.998 4.618 1.00 84.06 119 THR A O 1
ATOM 920 N N . LYS A 1 120 ? 2.716 6.037 5.499 1.00 85.00 120 LYS A N 1
ATOM 921 C CA . LYS A 1 120 ? 1.510 5.656 6.246 1.00 85.00 120 LYS A CA 1
ATOM 922 C C . LYS A 1 120 ? 0.406 5.155 5.316 1.00 85.00 120 LYS A C 1
ATOM 924 O O . LYS A 1 120 ? -0.230 4.155 5.632 1.00 85.00 120 LYS A O 1
ATOM 929 N N . GLY A 1 121 ? 0.201 5.807 4.170 1.00 87.50 121 GLY A N 1
ATOM 930 C CA . GLY A 1 121 ? -0.752 5.359 3.151 1.00 87.50 121 GLY A CA 1
ATOM 931 C C . GLY A 1 121 ? -0.424 3.963 2.612 1.00 87.50 121 GLY A C 1
ATOM 932 O O . GLY A 1 121 ? -1.275 3.076 2.655 1.00 87.50 121 GLY A O 1
ATOM 933 N N . ALA A 1 122 ? 0.818 3.749 2.175 1.00 87.31 122 ALA A N 1
ATOM 934 C CA . ALA A 1 122 ? 1.279 2.472 1.634 1.00 87.31 122 ALA A CA 1
ATOM 935 C C . ALA A 1 122 ? 1.188 1.336 2.670 1.00 87.31 122 ALA A C 1
ATOM 937 O O . ALA A 1 122 ? 0.690 0.252 2.368 1.00 87.31 122 ALA A O 1
ATOM 938 N N . LEU A 1 123 ? 1.573 1.592 3.924 1.00 86.31 123 LEU A N 1
ATOM 939 C CA . LEU A 1 123 ? 1.457 0.611 5.005 1.00 86.31 123 LEU A CA 1
ATOM 940 C C . LEU A 1 123 ? -0.000 0.286 5.346 1.00 86.31 123 LEU A C 1
ATOM 942 O O . LEU A 1 123 ? -0.318 -0.877 5.581 1.00 86.31 123 LEU A O 1
ATOM 946 N N . ILE A 1 124 ? -0.902 1.273 5.351 1.00 87.88 124 ILE A N 1
ATOM 947 C CA . ILE A 1 124 ? -2.339 1.024 5.552 1.00 87.88 124 ILE A CA 1
ATOM 948 C C . ILE A 1 124 ? -2.897 0.148 4.426 1.00 87.88 124 ILE A C 1
ATOM 950 O O . ILE A 1 124 ? -3.638 -0.793 4.712 1.00 87.88 124 ILE A O 1
ATOM 954 N N . ALA A 1 125 ? -2.516 0.415 3.172 1.00 87.50 125 ALA A N 1
ATOM 955 C CA . ALA A 1 125 ? -2.899 -0.417 2.035 1.00 87.50 125 ALA A CA 1
ATOM 956 C C . ALA A 1 125 ? -2.408 -1.863 2.210 1.00 87.50 125 ALA A C 1
ATOM 958 O O . ALA A 1 125 ? -3.210 -2.794 2.143 1.00 87.50 125 ALA A O 1
ATOM 959 N N . MET A 1 126 ? -1.126 -2.051 2.533 1.00 85.88 126 MET A N 1
ATOM 960 C CA . MET A 1 126 ? -0.550 -3.381 2.756 1.00 85.88 126 MET A CA 1
ATOM 961 C C . MET A 1 126 ? -1.175 -4.116 3.941 1.00 85.88 126 MET A C 1
ATOM 963 O O . MET A 1 126 ? -1.420 -5.316 3.860 1.00 85.88 126 MET A O 1
ATOM 967 N N . LEU A 1 127 ? -1.487 -3.419 5.035 1.00 82.88 127 LEU A N 1
ATOM 968 C CA . LEU A 1 127 ? -2.192 -4.015 6.170 1.00 82.88 127 LEU A CA 1
ATOM 969 C C . LEU A 1 127 ? -3.607 -4.456 5.782 1.00 82.88 127 LEU A C 1
ATOM 971 O O . LEU A 1 127 ? -4.029 -5.541 6.177 1.00 82.88 127 LEU A O 1
ATOM 975 N N . GLY A 1 128 ? -4.326 -3.651 4.994 1.00 80.44 128 GLY A N 1
ATOM 976 C CA . GLY A 1 128 ? -5.648 -4.005 4.473 1.00 80.44 128 GLY A CA 1
ATOM 977 C C . GLY A 1 128 ? -5.613 -5.231 3.557 1.00 80.44 128 GLY A C 1
ATOM 978 O O . GLY A 1 128 ? -6.431 -6.143 3.712 1.00 80.44 128 GLY A O 1
ATOM 979 N N . LEU A 1 129 ? -4.627 -5.293 2.656 1.00 78.88 129 LEU A N 1
ATOM 980 C CA . LEU A 1 129 ? -4.393 -6.449 1.790 1.00 78.88 129 LEU A CA 1
ATOM 981 C C . LEU A 1 129 ? -4.038 -7.689 2.613 1.00 78.88 129 LEU A C 1
ATOM 983 O O . LEU A 1 129 ? -4.714 -8.703 2.485 1.00 78.88 129 LEU A O 1
ATOM 987 N N . ASN A 1 130 ? -3.081 -7.589 3.539 1.00 79.12 130 ASN A N 1
ATOM 988 C CA . ASN A 1 130 ? -2.685 -8.695 4.410 1.00 79.12 130 ASN A CA 1
ATOM 989 C C . ASN A 1 130 ? -3.862 -9.216 5.252 1.00 79.12 130 ASN A C 1
ATOM 991 O O . ASN A 1 130 ? -4.045 -10.421 5.383 1.00 79.12 130 ASN A O 1
ATOM 995 N N . LEU A 1 131 ? -4.704 -8.337 5.805 1.00 76.19 131 LEU A N 1
ATOM 996 C CA . LEU A 1 131 ? -5.909 -8.770 6.521 1.00 76.19 131 LEU A CA 1
ATOM 997 C C . LEU A 1 131 ? -6.865 -9.539 5.602 1.00 76.19 131 LEU A C 1
ATOM 999 O O . LEU A 1 131 ? -7.400 -10.568 6.009 1.00 76.19 131 LEU A O 1
ATOM 1003 N N . THR A 1 132 ? -7.030 -9.089 4.359 1.00 73.75 132 THR A N 1
ATOM 1004 C CA . THR A 1 132 ? -7.886 -9.746 3.362 1.00 73.75 132 THR A CA 1
ATOM 1005 C C . THR A 1 132 ? -7.313 -11.100 2.922 1.00 73.75 132 THR A C 1
ATOM 1007 O O . THR A 1 132 ? -8.049 -12.088 2.886 1.00 73.75 132 THR A O 1
ATOM 1010 N N . GLU A 1 133 ? -5.997 -11.185 2.691 1.00 71.69 133 GLU A N 1
ATOM 1011 C CA . GLU A 1 133 ? -5.254 -12.422 2.391 1.00 71.69 133 GLU A CA 1
ATOM 1012 C C . GLU A 1 133 ? -5.384 -13.483 3.496 1.00 71.69 133 GLU A C 1
ATOM 1014 O O . GLU A 1 133 ? -5.274 -14.681 3.226 1.00 71.69 133 GLU A O 1
ATOM 1019 N N . GLN A 1 134 ? -5.575 -13.052 4.747 1.00 71.31 134 GLN A N 1
ATOM 1020 C CA . GLN A 1 134 ? -5.732 -13.923 5.917 1.00 71.31 134 GLN A CA 1
ATOM 1021 C C . GLN A 1 134 ? -7.207 -14.216 6.246 1.00 71.31 134 GLN A C 1
ATOM 1023 O O . GLN A 1 134 ? -7.513 -15.195 6.939 1.00 71.31 134 GLN A O 1
ATOM 1028 N N . ALA A 1 135 ? -8.136 -13.365 5.802 1.00 64.56 135 ALA A N 1
ATOM 1029 C CA . ALA A 1 135 ? -9.562 -13.486 6.092 1.00 64.56 135 ALA A CA 1
ATOM 1030 C C . ALA A 1 135 ? -10.294 -14.401 5.103 1.00 64.56 135 ALA A C 1
ATOM 1032 O O . ALA A 1 135 ? -11.201 -15.120 5.517 1.00 64.56 135 ALA A O 1
ATOM 1033 N N . LEU A 1 136 ? -9.912 -14.418 3.825 1.00 58.00 136 LEU A N 1
ATOM 1034 C CA . LEU A 1 136 ? -10.611 -15.200 2.805 1.00 58.00 136 LEU A CA 1
ATOM 1035 C C . LEU A 1 136 ? -10.080 -16.644 2.722 1.00 58.00 136 LEU A C 1
ATOM 1037 O O . LEU A 1 136 ? -8.887 -16.873 2.572 1.00 58.00 136 LEU A O 1
ATOM 1041 N N . PHE A 1 137 ? -10.990 -17.628 2.727 1.00 53.47 137 PHE A N 1
ATOM 1042 C CA . PHE A 1 137 ? -10.716 -19.009 2.276 1.00 53.47 137 PHE A CA 1
ATOM 1043 C C . PHE A 1 137 ? -10.560 -19.111 0.743 1.00 53.47 137 PHE A C 1
ATOM 1045 O O . PHE A 1 137 ? -10.389 -20.201 0.196 1.00 53.47 137 PHE A O 1
ATOM 1052 N N . VAL A 1 138 ? -10.676 -17.984 0.037 1.00 43.78 138 VAL A N 1
ATOM 1053 C CA . VAL A 1 138 ? -10.571 -17.902 -1.419 1.00 43.78 138 VAL A CA 1
ATOM 1054 C C . VAL A 1 138 ? -9.103 -18.023 -1.807 1.00 43.78 138 VAL A C 1
ATOM 1056 O O . VAL A 1 138 ? -8.234 -17.427 -1.171 1.00 43.78 138 VAL A O 1
ATOM 1059 N N . ARG A 1 139 ? -8.836 -18.820 -2.847 1.00 50.50 139 ARG A N 1
ATOM 1060 C CA . ARG A 1 139 ? -7.508 -18.988 -3.444 1.00 50.50 139 ARG A CA 1
ATOM 1061 C C . ARG A 1 139 ? -6.831 -17.631 -3.589 1.00 50.50 139 ARG A C 1
ATOM 1063 O O . ARG A 1 139 ? -7.405 -16.715 -4.175 1.00 50.50 139 ARG A O 1
ATOM 1070 N N . ARG A 1 140 ? -5.617 -17.524 -3.048 1.00 52.50 140 ARG A N 1
ATOM 1071 C CA . ARG A 1 140 ? -4.755 -16.375 -3.308 1.00 52.50 140 ARG A CA 1
ATOM 1072 C C . ARG A 1 140 ? -4.560 -16.301 -4.816 1.00 52.50 140 ARG A C 1
ATOM 1074 O O . ARG A 1 140 ? -4.171 -17.300 -5.415 1.00 52.50 140 ARG A O 1
ATOM 1081 N N . GLY A 1 141 ? -4.828 -15.142 -5.410 1.00 51.03 141 GLY A N 1
ATOM 1082 C CA . GLY A 1 141 ? -4.198 -14.837 -6.684 1.00 51.03 141 GLY A CA 1
ATOM 1083 C C . GLY A 1 141 ? -2.697 -14.868 -6.423 1.00 51.03 141 GLY A C 1
ATOM 1084 O O . GLY A 1 141 ? -2.195 -14.062 -5.647 1.00 51.03 141 GLY A O 1
ATOM 1085 N N . CYS A 1 142 ? -1.986 -15.839 -6.989 1.00 54.94 142 CYS A N 1
ATOM 1086 C CA . CYS A 1 142 ? -0.536 -15.989 -6.833 1.00 54.94 142 CYS A CA 1
ATOM 1087 C C . CYS A 1 142 ? 0.236 -14.962 -7.682 1.00 54.94 142 CYS A C 1
ATOM 1089 O O . CYS A 1 142 ? 1.386 -15.200 -8.037 1.00 54.94 142 CYS A O 1
ATOM 1091 N N . THR A 1 143 ? -0.412 -13.860 -8.069 1.00 58.03 143 THR A N 1
ATOM 1092 C CA . THR A 1 143 ? 0.138 -12.858 -8.984 1.00 58.03 143 THR A CA 1
ATOM 1093 C C . THR A 1 143 ? 1.096 -11.900 -8.282 1.00 58.03 143 THR A C 1
ATOM 1095 O O . THR A 1 143 ? 1.980 -11.375 -8.942 1.00 58.03 143 THR A O 1
ATOM 1098 N N . HIS A 1 144 ? 0.995 -11.750 -6.952 1.00 61.44 144 HIS A N 1
ATOM 1099 C CA . HIS A 1 144 ? 1.859 -10.873 -6.154 1.00 61.44 144 HIS A CA 1
ATOM 1100 C C . HIS A 1 144 ? 2.471 -11.613 -4.943 1.00 61.44 144 HIS A C 1
ATOM 1102 O O . HIS A 1 144 ? 1.836 -12.513 -4.380 1.00 61.44 144 HIS A O 1
ATOM 1108 N N . PRO A 1 145 ? 3.681 -11.229 -4.485 1.00 70.62 145 PRO A N 1
ATOM 1109 C CA . PRO A 1 145 ? 4.221 -11.631 -3.192 1.00 70.62 145 PRO A CA 1
ATOM 1110 C C . PRO A 1 145 ? 3.278 -11.247 -2.044 1.00 70.62 145 PRO A C 1
ATOM 1112 O O . PRO A 1 145 ? 2.561 -10.251 -2.162 1.00 70.62 145 PRO A O 1
ATOM 1115 N N . PRO A 1 146 ? 3.316 -11.967 -0.905 1.00 75.25 146 PRO A N 1
ATOM 1116 C CA . PRO A 1 146 ? 2.460 -11.665 0.239 1.00 75.25 146 PRO A CA 1
ATOM 1117 C C . PRO A 1 146 ? 2.576 -10.205 0.685 1.00 75.25 146 PRO A C 1
ATOM 1119 O O . PRO A 1 146 ? 3.690 -9.682 0.818 1.00 75.25 146 PRO A O 1
ATOM 1122 N N . ALA A 1 147 ? 1.447 -9.570 1.010 1.00 77.56 147 ALA A N 1
ATOM 1123 C CA . ALA A 1 147 ? 1.422 -8.177 1.452 1.00 77.56 147 ALA A CA 1
ATOM 1124 C C . ALA A 1 147 ? 2.316 -7.918 2.681 1.00 77.56 147 ALA A C 1
ATOM 1126 O O . ALA A 1 147 ? 2.904 -6.846 2.804 1.00 77.56 147 ALA A O 1
ATOM 1127 N N . ALA A 1 148 ? 2.496 -8.907 3.567 1.00 76.75 148 ALA A N 1
ATOM 1128 C CA . ALA A 1 148 ? 3.434 -8.814 4.690 1.00 76.75 148 ALA A CA 1
ATOM 1129 C C . ALA A 1 148 ? 4.900 -8.640 4.244 1.00 76.75 148 ALA A C 1
ATOM 1131 O O . ALA A 1 148 ? 5.638 -7.855 4.841 1.00 76.75 148 ALA A O 1
ATOM 1132 N N . THR A 1 149 ? 5.315 -9.334 3.181 1.00 78.31 149 THR A N 1
ATOM 1133 C CA . THR A 1 149 ? 6.663 -9.216 2.609 1.00 78.31 149 THR A CA 1
ATOM 1134 C C . THR A 1 149 ? 6.859 -7.834 1.986 1.00 78.31 149 THR A C 1
ATOM 1136 O O . THR A 1 149 ? 7.854 -7.167 2.262 1.00 78.31 149 THR A O 1
ATOM 1139 N N . ARG A 1 150 ? 5.871 -7.363 1.215 1.00 77.31 150 ARG A N 1
ATOM 1140 C CA . ARG A 1 150 ? 5.885 -6.032 0.583 1.00 77.31 150 ARG A CA 1
ATOM 1141 C C . ARG A 1 150 ? 5.873 -4.898 1.616 1.00 77.31 150 ARG A C 1
ATOM 1143 O O . ARG A 1 150 ? 6.627 -3.934 1.495 1.00 77.31 150 ARG A O 1
ATOM 1150 N N . ALA A 1 151 ? 5.104 -5.048 2.699 1.00 80.69 151 ALA A N 1
ATOM 1151 C CA . ALA A 1 151 ? 5.091 -4.111 3.824 1.00 80.69 151 ALA A CA 1
ATOM 1152 C C . ALA A 1 151 ? 6.464 -3.966 4.496 1.00 80.69 151 ALA A C 1
ATOM 1154 O O . ALA A 1 151 ? 6.841 -2.856 4.868 1.00 80.69 151 ALA A O 1
ATOM 1155 N N . ALA A 1 152 ? 7.212 -5.065 4.647 1.00 80.19 152 ALA A N 1
ATOM 1156 C CA . ALA A 1 152 ? 8.544 -5.030 5.243 1.00 80.19 152 ALA A CA 1
ATOM 1157 C C . ALA A 1 152 ? 9.527 -4.199 4.399 1.00 80.19 152 ALA A C 1
ATOM 1159 O O . ALA A 1 152 ? 10.290 -3.413 4.956 1.00 80.19 152 ALA A O 1
ATOM 1160 N N . TRP A 1 153 ? 9.465 -4.304 3.066 1.00 77.00 153 TRP A N 1
ATOM 1161 C CA . TRP A 1 153 ? 10.286 -3.488 2.160 1.00 77.00 153 TRP A CA 1
ATOM 1162 C C . TRP A 1 153 ? 9.962 -1.993 2.273 1.00 77.00 153 TRP A C 1
ATOM 1164 O O . TRP A 1 153 ? 10.864 -1.158 2.357 1.00 77.00 153 TRP A O 1
ATOM 1174 N N . LEU A 1 154 ? 8.670 -1.656 2.335 1.00 72.12 154 LEU A N 1
ATOM 1175 C CA . LEU A 1 154 ? 8.205 -0.277 2.498 1.00 72.12 154 LEU A CA 1
ATOM 1176 C C . LEU A 1 154 ? 8.635 0.314 3.845 1.00 72.12 154 LEU A C 1
ATOM 1178 O O . LEU A 1 154 ? 9.146 1.432 3.888 1.00 72.12 154 LEU A O 1
ATOM 1182 N N . ALA A 1 155 ? 8.466 -0.442 4.933 1.00 74.56 155 ALA A N 1
ATOM 1183 C CA . ALA A 1 155 ? 8.845 -0.011 6.275 1.00 74.56 155 ALA A CA 1
ATOM 1184 C C . ALA A 1 155 ? 10.355 0.231 6.405 1.00 74.56 155 ALA A C 1
ATOM 1186 O O . ALA A 1 155 ? 10.758 1.223 7.010 1.00 74.56 155 ALA A O 1
ATOM 1187 N N . GLU A 1 156 ? 11.180 -0.636 5.815 1.00 75.06 156 GLU A N 1
ATOM 1188 C CA . GLU A 1 156 ? 12.635 -0.507 5.899 1.00 75.06 156 GLU A CA 1
ATOM 1189 C C . GLU A 1 156 ? 13.157 0.731 5.160 1.00 75.06 156 GLU A C 1
ATOM 1191 O O . GLU A 1 156 ? 13.925 1.504 5.732 1.00 75.06 156 GLU A O 1
ATOM 1196 N N . GLY A 1 157 ? 12.698 0.996 3.932 1.00 67.62 157 GLY A N 1
ATOM 1197 C CA . GLY A 1 157 ? 13.123 2.224 3.249 1.00 67.62 157 GLY A CA 1
ATOM 1198 C C . GLY A 1 157 ? 12.567 3.497 3.899 1.00 67.62 157 GLY A C 1
ATOM 1199 O O . GLY A 1 157 ? 13.251 4.517 3.924 1.00 67.62 157 GLY A O 1
ATOM 1200 N N . ALA A 1 158 ? 11.397 3.445 4.548 1.00 67.38 158 ALA A N 1
ATOM 1201 C CA . ALA A 1 158 ? 10.894 4.586 5.315 1.00 67.38 158 ALA A CA 1
ATOM 1202 C C . ALA A 1 158 ? 11.743 4.875 6.561 1.00 67.38 158 ALA A C 1
ATOM 1204 O O . ALA A 1 158 ? 12.017 6.037 6.863 1.00 67.38 158 ALA A O 1
ATOM 1205 N N . ARG A 1 159 ? 12.175 3.827 7.278 1.00 73.06 159 ARG A N 1
ATOM 1206 C CA . ARG A 1 159 ? 13.072 3.940 8.438 1.00 73.06 159 ARG A CA 1
ATOM 1207 C C . ARG A 1 159 ? 14.370 4.644 8.048 1.00 73.06 159 ARG A C 1
ATOM 1209 O O . ARG A 1 159 ? 14.735 5.646 8.653 1.00 73.06 159 ARG A O 1
ATOM 1216 N N . LEU A 1 160 ? 15.019 4.153 7.001 1.00 66.62 160 LEU A N 1
ATOM 1217 C CA . LEU A 1 160 ? 16.265 4.715 6.488 1.00 66.62 160 LEU A CA 1
ATOM 1218 C C . LEU A 1 160 ? 16.093 6.163 5.983 1.00 66.62 160 LEU A C 1
ATOM 1220 O O . LEU A 1 160 ? 16.996 6.984 6.148 1.00 66.62 160 LEU A O 1
ATOM 1224 N N . ALA A 1 161 ? 14.931 6.512 5.410 1.00 63.19 161 ALA A N 1
ATOM 1225 C CA . ALA A 1 161 ? 14.658 7.872 4.929 1.00 63.19 161 ALA A CA 1
ATOM 1226 C C . ALA A 1 161 ? 14.595 8.871 6.091 1.00 63.19 161 ALA A C 1
ATOM 1228 O O . ALA A 1 161 ? 15.079 9.996 5.982 1.00 63.19 161 ALA A O 1
ATOM 1229 N N . LEU A 1 162 ? 14.029 8.441 7.221 1.00 63.81 162 LEU A N 1
ATOM 1230 C CA . LEU A 1 162 ? 13.959 9.230 8.451 1.00 63.81 162 LEU A CA 1
ATOM 1231 C C . LEU A 1 162 ? 15.321 9.373 9.146 1.00 63.81 162 LEU A C 1
ATOM 1233 O O . LEU A 1 162 ? 15.538 10.359 9.845 1.00 63.81 162 LEU A O 1
ATOM 1237 N N . GLU A 1 163 ? 16.243 8.431 8.942 1.00 70.19 163 GLU A N 1
ATOM 1238 C CA . GLU A 1 163 ? 17.605 8.465 9.499 1.00 70.19 163 GLU A CA 1
ATOM 1239 C C . GLU A 1 163 ? 18.559 9.391 8.727 1.00 70.19 163 GLU A C 1
ATOM 1241 O O . GLU A 1 163 ? 19.727 9.519 9.089 1.00 70.19 163 GLU A O 1
ATOM 1246 N N . GLY A 1 164 ? 18.074 10.076 7.685 1.00 55.78 164 GLY A N 1
ATOM 1247 C CA . GLY A 1 164 ? 18.895 10.999 6.904 1.00 55.78 164 GLY A CA 1
ATOM 1248 C C . GLY A 1 164 ? 19.947 10.286 6.058 1.00 55.78 164 GLY A C 1
ATOM 1249 O O . GLY A 1 164 ? 20.939 10.906 5.677 1.00 55.78 164 GLY A O 1
ATOM 1250 N N . ILE A 1 165 ? 19.719 9.007 5.739 1.00 62.19 165 ILE A N 1
ATOM 1251 C CA . ILE A 1 165 ? 20.532 8.227 4.807 1.00 62.19 165 ILE A CA 1
ATOM 1252 C C . ILE A 1 165 ? 19.740 8.063 3.502 1.00 62.19 165 ILE A C 1
ATOM 1254 O O . ILE A 1 165 ? 19.290 6.965 3.179 1.00 62.19 165 ILE A O 1
ATOM 1258 N N . PRO A 1 166 ? 19.490 9.152 2.748 1.00 53.06 166 PRO A N 1
ATOM 1259 C CA . PRO A 1 166 ? 18.530 9.142 1.653 1.00 53.06 166 PRO A CA 1
ATOM 1260 C C . PRO A 1 166 ? 18.899 8.107 0.593 1.00 53.06 166 PRO A C 1
ATOM 1262 O O . PRO A 1 166 ? 18.037 7.367 0.157 1.00 53.06 166 PRO A O 1
ATOM 1265 N N . VAL A 1 167 ? 20.174 7.965 0.230 1.00 51.06 167 VAL A N 1
ATOM 1266 C CA . VAL A 1 167 ? 20.593 6.995 -0.796 1.00 51.06 167 VAL A CA 1
ATOM 1267 C C . VAL A 1 167 ? 20.346 5.551 -0.352 1.00 51.06 167 VAL A C 1
ATOM 1269 O O . VAL A 1 167 ? 19.855 4.750 -1.140 1.00 51.06 167 VAL A O 1
ATOM 1272 N N . GLU A 1 168 ? 20.613 5.212 0.909 1.00 56.59 168 GLU A N 1
ATOM 1273 C CA . GLU A 1 168 ? 20.378 3.853 1.411 1.00 56.59 168 GLU A CA 1
ATOM 1274 C C . GLU A 1 168 ? 18.899 3.594 1.685 1.00 56.59 168 GLU A C 1
ATOM 1276 O O . GLU A 1 168 ? 18.433 2.486 1.467 1.00 56.59 168 GLU A O 1
ATOM 1281 N N . ALA A 1 169 ? 18.129 4.615 2.058 1.00 52.94 169 ALA A N 1
ATOM 1282 C CA . ALA A 1 169 ? 16.676 4.539 2.200 1.00 52.94 169 ALA A CA 1
ATOM 1283 C C . ALA A 1 169 ? 15.939 4.186 0.925 1.00 52.94 169 ALA A C 1
ATOM 1285 O O . ALA A 1 169 ? 14.887 3.547 0.919 1.00 52.94 169 ALA A O 1
ATOM 1286 N N . LEU A 1 170 ? 16.543 4.620 -0.161 1.00 51.50 170 LEU A N 1
ATOM 1287 C CA . LEU A 1 170 ? 16.080 4.436 -1.503 1.00 51.50 170 LEU A CA 1
ATOM 1288 C C . LEU A 1 170 ? 16.454 3.038 -2.032 1.00 51.50 170 LEU A C 1
ATOM 1290 O O . LEU A 1 170 ? 15.727 2.510 -2.869 1.00 51.50 170 LEU A O 1
ATOM 1294 N N . LEU A 1 171 ? 17.481 2.367 -1.491 1.00 56.28 171 LEU A N 1
ATOM 1295 C CA . LEU A 1 171 ? 17.930 1.043 -1.953 1.00 56.28 171 LEU A CA 1
ATOM 1296 C C . LEU A 1 171 ? 16.914 -0.096 -1.724 1.00 56.28 171 LEU A C 1
ATOM 1298 O O . LEU A 1 171 ? 16.655 -0.835 -2.679 1.00 56.28 171 LEU A O 1
ATOM 1302 N N . PRO A 1 172 ? 16.272 -0.258 -0.545 1.00 53.12 172 PRO A N 1
ATOM 1303 C CA . PRO A 1 172 ? 15.160 -1.200 -0.369 1.00 53.12 172 PRO A CA 1
ATOM 1304 C C . PRO A 1 172 ? 13.985 -0.902 -1.297 1.00 53.12 172 PRO A C 1
ATOM 1306 O O . PRO A 1 172 ? 13.209 -1.793 -1.637 1.00 53.12 172 PRO A O 1
ATOM 1309 N N . TRP A 1 173 ? 13.874 0.360 -1.704 1.00 49.59 173 TRP A N 1
ATOM 1310 C CA . TRP A 1 173 ? 12.879 0.858 -2.632 1.00 49.59 173 TRP A CA 1
ATOM 1311 C C . TRP A 1 173 ? 13.353 0.787 -4.089 1.00 49.59 173 TRP A C 1
ATOM 1313 O O . TRP A 1 173 ? 12.590 1.171 -4.947 1.00 49.59 173 TRP A O 1
ATOM 1323 N N . GLY A 1 174 ? 14.552 0.289 -4.422 1.00 45.88 174 GLY A N 1
ATOM 1324 C CA . GLY A 1 174 ? 15.034 0.181 -5.812 1.00 45.88 174 GLY A CA 1
ATOM 1325 C C . GLY A 1 174 ? 15.482 1.504 -6.456 1.00 45.88 174 GLY A C 1
ATOM 1326 O O . GLY A 1 174 ? 15.650 1.585 -7.670 1.00 45.88 174 GLY A O 1
ATOM 1327 N N . LEU A 1 175 ? 15.674 2.547 -5.655 1.00 45.09 175 LEU A N 1
ATOM 1328 C CA . LEU A 1 175 ? 16.163 3.860 -6.057 1.00 45.09 175 LEU A CA 1
ATOM 1329 C C . LEU A 1 175 ? 17.676 3.980 -5.793 1.00 45.09 175 LEU A C 1
ATOM 1331 O O . LEU A 1 175 ? 18.150 3.767 -4.682 1.00 45.09 175 LEU A O 1
ATOM 1335 N N . SER A 1 176 ? 18.429 4.344 -6.829 1.00 55.56 176 SER A N 1
ATOM 1336 C CA . SER A 1 176 ? 19.828 4.800 -6.776 1.00 55.56 176 SER A CA 1
ATOM 1337 C C . SER A 1 176 ? 19.925 6.310 -7.031 1.00 55.56 176 SER A C 1
ATOM 1339 O O . SER A 1 176 ? 19.003 6.887 -7.618 1.00 55.56 176 SER A O 1
ATOM 1341 N N . GLU A 1 177 ? 21.074 6.930 -6.722 1.00 48.47 177 GLU A N 1
ATOM 1342 C CA . GLU A 1 177 ? 21.381 8.325 -7.112 1.00 48.47 177 GLU A CA 1
ATOM 1343 C C . GLU A 1 177 ? 21.098 8.597 -8.604 1.00 48.47 177 GLU A C 1
ATOM 1345 O O . GLU A 1 177 ? 20.570 9.642 -8.973 1.00 48.47 177 GLU A O 1
ATOM 1350 N N . SER A 1 178 ? 21.353 7.628 -9.487 1.00 44.31 178 SER A N 1
ATOM 1351 C CA . SER A 1 178 ? 21.101 7.772 -10.927 1.00 44.31 178 SER A CA 1
ATOM 1352 C C . SER A 1 178 ? 19.615 7.762 -11.325 1.00 44.31 178 SER A C 1
ATOM 1354 O O . SER A 1 178 ? 19.270 8.240 -12.404 1.00 44.31 178 SER A O 1
ATOM 1356 N N . THR A 1 179 ? 18.721 7.261 -10.468 1.00 44.44 179 THR A N 1
ATOM 1357 C CA . THR A 1 179 ? 17.264 7.191 -10.719 1.00 44.44 179 THR A CA 1
ATOM 1358 C C . THR A 1 179 ? 16.458 8.253 -9.966 1.00 44.44 179 THR A C 1
ATOM 1360 O O . THR A 1 179 ? 15.279 8.448 -10.268 1.00 44.44 179 THR A O 1
ATOM 1363 N N . SER A 1 180 ? 17.084 8.979 -9.031 1.00 42.88 180 SER A N 1
ATOM 1364 C CA . SER A 1 180 ? 16.486 10.133 -8.342 1.00 42.88 180 SER A CA 1
ATOM 1365 C C . SER A 1 180 ? 16.399 11.398 -9.204 1.00 42.88 180 SER A C 1
ATOM 1367 O O . SER A 1 180 ? 15.641 12.299 -8.867 1.00 42.88 180 SER A O 1
ATOM 1369 N N . HIS A 1 181 ? 17.121 11.462 -10.329 1.00 35.81 181 HIS A N 1
ATOM 1370 C CA . HIS A 1 181 ? 17.160 12.636 -11.215 1.00 35.81 181 HIS A CA 1
ATOM 1371 C C . HIS A 1 181 ? 16.025 12.712 -12.253 1.00 35.81 181 HIS A C 1
ATOM 1373 O O . HIS A 1 181 ? 15.957 13.681 -13.002 1.00 35.81 181 HIS A O 1
ATOM 1379 N N . TRP A 1 182 ? 15.121 11.727 -12.288 1.00 30.62 182 TRP A N 1
ATOM 1380 C CA . TRP A 1 182 ? 13.909 11.749 -13.125 1.00 30.62 182 TRP A CA 1
ATOM 1381 C C . TRP A 1 182 ? 12.653 12.192 -12.346 1.00 30.62 182 TRP A C 1
ATOM 1383 O O . TRP A 1 182 ? 11.549 11.736 -12.644 1.00 30.62 182 TRP A O 1
ATOM 1393 N N . ALA A 1 183 ? 12.828 13.032 -11.320 1.00 35.50 183 ALA A N 1
ATOM 1394 C CA . ALA A 1 183 ? 11.752 13.627 -10.519 1.00 35.50 183 ALA A CA 1
ATOM 1395 C C . ALA A 1 183 ? 11.360 15.022 -11.027 1.00 35.50 183 ALA A C 1
ATOM 1397 O O . ALA A 1 183 ? 12.280 15.804 -11.357 1.00 35.50 183 ALA A O 1
#